Protein AF-A0A1G2FYU2-F1 (afdb_monomer_lite)

Foldseek 3Di:
DAAEAEEFEDPFDALPFPLLALSQVLRQVVCVVRVYAYEYANRRDHDPPHHYDYQDDDPPGTAFLLSSLLVVVVVCVVVVHQEYEYGHQPLCVVVNVVSNVVSCVVVVHNHHYHYRCSSVVDDNFSSAPCPGPDPCRNGPVSVCVVVVCVVPDDVVVVVVVRD

Structure (mmCIF, N/CA/C/O backbone):
data_AF-A0A1G2FYU2-F1
#
_entry.id   AF-A0A1G2FYU2-F1
#
loop_
_atom_site.group_PDB
_atom_site.id
_atom_site.type_symbol
_atom_site.label_atom_id
_atom_site.label_alt_id
_atom_site.label_comp_id
_atom_site.label_asym_id
_atom_site.label_entity_id
_atom_site.label_seq_id
_atom_site.pdbx_PDB_ins_code
_atom_site.Cartn_x
_atom_site.Cartn_y
_atom_site.Cartn_z
_atom_site.occupancy
_atom_site.B_iso_or_equiv
_atom_site.auth_seq_id
_atom_site.auth_comp_id
_atom_site.auth_asym_id
_atom_site.auth_atom_id
_atom_site.pdbx_PDB_model_num
ATOM 1 N N . MET A 1 1 ? -15.847 3.724 19.407 1.00 58.62 1 MET A N 1
ATOM 2 C CA . MET A 1 1 ? -14.824 4.729 19.053 1.00 58.62 1 MET A CA 1
ATOM 3 C C . MET A 1 1 ? -14.170 4.239 17.775 1.00 58.62 1 MET A C 1
ATOM 5 O O . MET A 1 1 ? -13.832 3.064 17.741 1.00 58.62 1 MET A O 1
ATOM 9 N N . LYS A 1 2 ? -14.118 5.053 16.715 1.00 74.44 2 LYS A N 1
ATOM 10 C CA . LYS A 1 2 ? -13.468 4.656 15.457 1.00 74.44 2 LYS A CA 1
ATOM 11 C C . LYS A 1 2 ? -11.955 4.639 15.679 1.00 74.44 2 LYS A C 1
ATOM 13 O O . LYS A 1 2 ? -11.422 5.585 16.251 1.00 74.44 2 LYS A O 1
ATOM 18 N N . THR A 1 3 ? -11.302 3.556 15.284 1.00 93.62 3 THR A N 1
ATOM 19 C CA . THR A 1 3 ? -9.854 3.340 15.408 1.00 93.62 3 THR A CA 1
ATOM 20 C C . THR A 1 3 ? -9.304 3.088 14.012 1.00 93.62 3 THR A C 1
ATOM 22 O O . THR A 1 3 ? -9.830 2.252 13.274 1.00 93.62 3 THR A O 1
ATOM 25 N N . ALA A 1 4 ? -8.281 3.843 13.626 1.00 97.38 4 ALA A N 1
ATOM 26 C CA . ALA A 1 4 ? -7.791 3.865 12.258 1.00 97.38 4 ALA A CA 1
ATOM 27 C C . ALA A 1 4 ? -6.298 3.540 12.199 1.00 97.38 4 ALA A C 1
ATOM 29 O O . ALA A 1 4 ? -5.532 3.916 13.085 1.00 97.38 4 ALA A O 1
ATOM 30 N N . GLY A 1 5 ? -5.896 2.854 11.135 1.00 98.19 5 GLY A N 1
ATOM 31 C CA . GLY A 1 5 ? -4.496 2.622 10.798 1.00 98.19 5 GLY A CA 1
ATOM 32 C C . GLY A 1 5 ? -4.245 2.873 9.320 1.00 98.19 5 GLY A C 1
ATOM 33 O O . GLY A 1 5 ? -5.178 2.935 8.515 1.00 98.19 5 GLY A O 1
ATOM 34 N N . VAL A 1 6 ? -2.977 3.025 8.960 1.00 98.69 6 VAL A N 1
ATOM 35 C CA . VAL A 1 6 ? -2.554 3.243 7.575 1.00 98.69 6 VAL A CA 1
ATOM 36 C C . VAL A 1 6 ? -1.908 1.972 7.041 1.00 98.69 6 VAL A C 1
ATOM 38 O O . VAL A 1 6 ? -1.124 1.331 7.733 1.00 98.69 6 VAL A O 1
ATOM 41 N N . VAL A 1 7 ? -2.217 1.607 5.802 1.00 98.69 7 VAL A N 1
ATOM 42 C CA . VAL A 1 7 ? -1.546 0.517 5.089 1.00 98.69 7 VAL A CA 1
ATOM 43 C C . VAL A 1 7 ? -0.833 1.110 3.889 1.00 98.69 7 VAL A C 1
ATOM 45 O O . VAL A 1 7 ? -1.482 1.641 2.984 1.00 98.69 7 VAL A O 1
ATOM 48 N N . ALA A 1 8 ? 0.491 1.018 3.881 1.00 98.38 8 ALA A N 1
ATOM 49 C CA . ALA A 1 8 ? 1.314 1.491 2.780 1.00 98.38 8 ALA A CA 1
ATOM 50 C C . ALA A 1 8 ? 1.828 0.304 1.958 1.00 98.38 8 ALA A C 1
ATOM 52 O O . ALA A 1 8 ? 2.331 -0.680 2.497 1.00 98.38 8 ALA A O 1
ATOM 53 N N . PHE A 1 9 ? 1.684 0.393 0.639 1.00 97.75 9 PHE A N 1
ATOM 54 C CA . PHE A 1 9 ? 2.194 -0.598 -0.303 1.00 97.75 9 PHE A CA 1
ATOM 55 C C . PHE A 1 9 ? 3.361 -0.002 -1.076 1.00 97.75 9 PHE A C 1
ATOM 57 O O . PHE A 1 9 ? 3.174 1.000 -1.769 1.00 97.75 9 PHE A O 1
ATOM 64 N N . ALA A 1 10 ? 4.536 -0.630 -0.996 1.00 95.62 10 ALA A N 1
ATOM 65 C CA . ALA A 1 10 ? 5.673 -0.240 -1.817 1.00 95.62 10 ALA A CA 1
ATOM 66 C C . ALA A 1 10 ? 5.352 -0.459 -3.297 1.00 95.62 10 ALA A C 1
ATOM 68 O O . ALA A 1 10 ? 4.685 -1.427 -3.679 1.00 95.62 10 ALA A O 1
ATOM 69 N N . PHE A 1 11 ? 5.845 0.440 -4.145 1.00 94.88 11 PHE A N 1
ATOM 70 C CA . PHE A 1 11 ? 5.675 0.295 -5.585 1.00 94.88 11 PHE A CA 1
ATOM 71 C C . PHE A 1 11 ? 6.816 -0.515 -6.202 1.00 94.88 11 PHE A C 1
ATOM 73 O O . PHE A 1 11 ? 6.570 -1.427 -6.995 1.00 94.88 11 PHE A O 1
ATOM 80 N N . GLY A 1 12 ? 8.050 -0.206 -5.802 1.00 92.62 12 GLY A N 1
ATOM 81 C CA . GLY A 1 12 ? 9.279 -0.821 -6.293 1.00 92.62 12 GLY A CA 1
ATOM 82 C C . GLY A 1 12 ? 10.309 -1.058 -5.193 1.00 92.62 12 GLY A C 1
ATOM 83 O O . GLY A 1 12 ? 10.001 -0.943 -4.013 1.00 92.62 12 GLY A O 1
ATOM 84 N N . ILE A 1 13 ? 11.543 -1.339 -5.612 1.00 91.75 13 ILE A N 1
ATOM 85 C CA . ILE A 1 13 ? 12.736 -1.481 -4.755 1.00 91.75 13 ILE A CA 1
ATOM 86 C C . ILE A 1 13 ? 13.831 -0.549 -5.286 1.00 91.75 13 ILE A C 1
ATOM 88 O O . ILE A 1 13 ? 13.950 -0.466 -6.514 1.00 91.75 13 ILE A O 1
ATOM 92 N N . PRO A 1 14 ? 14.681 0.068 -4.447 1.00 92.06 14 PRO A N 1
ATOM 93 C CA . PRO A 1 14 ? 14.668 0.049 -2.971 1.00 92.06 14 PRO A CA 1
ATOM 94 C C . PRO A 1 14 ? 13.797 1.160 -2.356 1.00 92.06 14 PRO A C 1
ATOM 96 O O . PRO A 1 14 ? 13.155 1.919 -3.079 1.00 92.06 14 PRO A O 1
ATOM 99 N N . GLU A 1 15 ? 13.822 1.314 -1.027 1.00 90.94 15 GLU A N 1
ATOM 100 C CA . GLU A 1 15 ? 13.150 2.408 -0.296 1.00 90.94 15 GLU A CA 1
ATOM 101 C C . GLU A 1 15 ? 13.486 3.824 -0.791 1.00 90.94 15 GLU A C 1
ATOM 103 O O . GLU A 1 15 ? 12.695 4.750 -0.619 1.00 90.94 15 GLU A O 1
ATOM 108 N N . THR A 1 16 ? 14.644 4.004 -1.431 1.00 93.62 16 THR A N 1
ATOM 109 C CA . THR A 1 16 ? 15.126 5.311 -1.887 1.00 93.62 16 THR A CA 1
ATOM 110 C C . THR A 1 16 ? 14.537 5.761 -3.221 1.00 93.62 16 THR A C 1
ATOM 112 O O . THR A 1 16 ? 14.801 6.891 -3.630 1.00 93.62 16 THR A O 1
ATOM 115 N N . ILE A 1 17 ? 13.742 4.931 -3.911 1.00 94.56 17 ILE A N 1
ATOM 116 C CA . ILE A 1 17 ? 13.072 5.385 -5.134 1.00 94.56 17 ILE A CA 1
ATOM 117 C C . ILE A 1 17 ? 12.006 6.428 -4.802 1.00 94.56 17 ILE A C 1
ATOM 119 O O . ILE A 1 17 ? 11.278 6.312 -3.813 1.00 94.56 17 ILE A O 1
ATOM 123 N N . LEU A 1 18 ? 11.852 7.403 -5.695 1.00 93.94 18 LEU A N 1
ATOM 124 C CA . LEU A 1 18 ? 10.937 8.530 -5.516 1.00 93.94 18 LEU A CA 1
ATOM 125 C C . LEU A 1 18 ? 9.494 8.088 -5.207 1.00 93.94 18 LEU A C 1
ATOM 127 O O . LEU A 1 18 ? 8.837 8.643 -4.331 1.00 93.94 18 LEU A O 1
ATOM 131 N N . ALA A 1 19 ? 9.018 7.034 -5.874 1.00 95.38 19 ALA A N 1
ATOM 132 C CA . ALA A 1 19 ? 7.685 6.486 -5.638 1.00 95.38 19 ALA A CA 1
ATOM 133 C C . ALA A 1 19 ? 7.478 6.042 -4.179 1.00 95.38 19 ALA A C 1
ATOM 1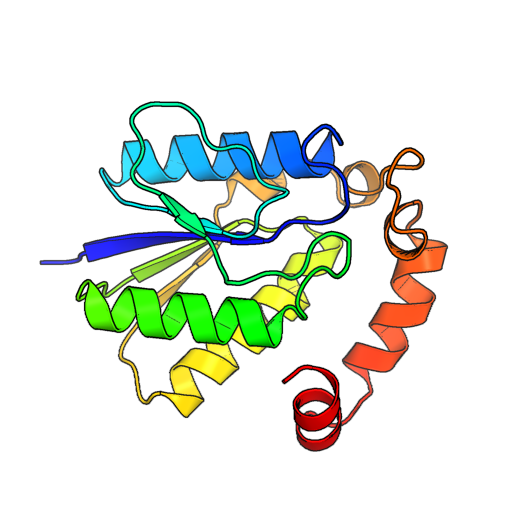35 O O . ALA A 1 19 ? 6.458 6.368 -3.572 1.00 95.38 19 ALA A O 1
ATOM 136 N N . ASN A 1 20 ? 8.451 5.331 -3.603 1.00 96.31 20 ASN A N 1
ATOM 137 C CA . ASN A 1 20 ? 8.373 4.842 -2.228 1.00 96.31 20 ASN A CA 1
ATOM 138 C C . ASN A 1 20 ? 8.543 5.979 -1.215 1.00 96.31 20 ASN A C 1
ATOM 140 O O . ASN A 1 20 ? 7.877 5.959 -0.184 1.00 96.31 20 ASN A O 1
ATOM 144 N N . GLN A 1 21 ? 9.341 7.002 -1.530 1.00 96.25 21 GLN A N 1
ATOM 145 C CA . GLN A 1 21 ? 9.443 8.214 -0.713 1.00 96.25 21 GLN A CA 1
ATOM 146 C C . GLN A 1 21 ? 8.103 8.962 -0.645 1.00 96.25 21 GLN A C 1
ATOM 148 O O . GLN A 1 21 ? 7.655 9.312 0.443 1.00 96.25 21 GLN A O 1
ATOM 153 N N . HIS A 1 22 ? 7.406 9.130 -1.775 1.00 96.69 22 HIS A N 1
ATOM 154 C CA . HIS A 1 22 ? 6.072 9.742 -1.789 1.00 96.69 22 HIS A CA 1
ATOM 155 C C . HIS A 1 22 ? 5.038 8.913 -1.020 1.00 96.69 22 HIS A C 1
ATOM 157 O O . HIS A 1 22 ? 4.233 9.466 -0.270 1.00 96.69 22 HIS A O 1
ATOM 163 N N . ILE A 1 23 ? 5.064 7.582 -1.163 1.00 98.06 23 ILE A N 1
ATOM 164 C CA . ILE A 1 23 ? 4.207 6.686 -0.371 1.00 98.06 23 ILE A CA 1
ATOM 165 C C . ILE A 1 23 ? 4.499 6.852 1.125 1.00 98.06 23 ILE A C 1
ATOM 167 O O . ILE A 1 23 ? 3.561 6.983 1.912 1.00 98.06 23 ILE A O 1
ATOM 171 N N . ALA A 1 24 ? 5.775 6.877 1.515 1.00 98.06 24 ALA A N 1
ATOM 172 C CA . ALA A 1 24 ? 6.196 7.037 2.901 1.00 98.06 24 ALA A CA 1
ATOM 173 C C . ALA A 1 24 ? 5.743 8.375 3.499 1.00 98.06 24 ALA A C 1
ATOM 175 O O . ALA A 1 24 ? 5.216 8.395 4.612 1.00 98.06 24 ALA A O 1
ATOM 176 N N . GLU A 1 25 ? 5.890 9.473 2.758 1.00 97.81 25 GLU A N 1
ATOM 177 C CA . GLU A 1 25 ? 5.457 10.809 3.174 1.00 97.81 25 GLU A CA 1
ATOM 178 C C . GLU A 1 25 ? 3.937 10.862 3.378 1.00 97.81 25 GLU A C 1
ATOM 180 O O . GLU A 1 25 ? 3.456 11.268 4.439 1.00 97.81 25 GLU A O 1
ATOM 185 N N . ILE A 1 26 ? 3.164 10.384 2.395 1.00 98.25 26 ILE A N 1
ATOM 186 C CA . ILE A 1 26 ? 1.698 10.357 2.481 1.00 98.25 26 ILE A CA 1
ATOM 187 C C . ILE A 1 26 ? 1.246 9.495 3.666 1.00 98.25 26 ILE A C 1
ATOM 189 O O . ILE A 1 26 ? 0.362 9.898 4.428 1.00 98.25 26 ILE A O 1
ATOM 193 N N . ALA A 1 27 ? 1.849 8.317 3.838 1.00 98.50 27 ALA A N 1
ATOM 194 C CA . ALA A 1 27 ? 1.504 7.404 4.918 1.00 98.50 27 ALA A CA 1
ATOM 195 C C . ALA A 1 27 ? 1.846 7.994 6.294 1.00 98.50 27 ALA A C 1
ATOM 197 O O . ALA A 1 27 ? 1.008 7.957 7.196 1.00 98.50 27 ALA A O 1
ATOM 198 N N . SER A 1 28 ? 3.029 8.600 6.434 1.00 98.38 28 SER A N 1
ATOM 199 C CA . SER A 1 28 ? 3.487 9.233 7.677 1.00 98.38 28 SER A CA 1
ATOM 200 C C . SER A 1 28 ? 2.598 10.412 8.062 1.00 98.38 28 SER A C 1
ATOM 202 O O . SER A 1 28 ? 2.140 10.513 9.203 1.00 98.38 28 SER A O 1
ATOM 204 N N . LYS A 1 29 ? 2.269 11.273 7.091 1.00 97.88 29 LYS A N 1
ATOM 205 C CA . LYS A 1 29 ? 1.335 12.382 7.290 1.00 97.88 29 LYS A CA 1
ATOM 206 C C . LYS A 1 29 ? -0.035 11.881 7.748 1.00 97.88 29 LYS A C 1
ATOM 208 O O . LYS A 1 29 ? -0.550 12.367 8.754 1.00 97.88 29 LYS A O 1
ATOM 213 N N . LYS A 1 30 ? -0.601 10.879 7.064 1.00 98.25 30 LYS A N 1
ATOM 214 C CA . LYS A 1 30 ? -1.916 10.331 7.425 1.00 98.25 30 LYS A CA 1
ATOM 215 C C . LYS A 1 30 ? -1.912 9.701 8.817 1.00 98.25 30 LYS A C 1
ATOM 217 O O . LYS A 1 30 ? -2.843 9.920 9.584 1.00 98.25 30 LYS A O 1
ATOM 222 N N . ALA A 1 31 ? -0.870 8.949 9.161 1.00 97.75 31 ALA A N 1
ATOM 223 C CA . ALA A 1 31 ? -0.765 8.311 10.468 1.00 97.75 31 ALA A CA 1
ATOM 224 C C . ALA A 1 31 ? -0.731 9.341 11.605 1.00 97.75 31 ALA A C 1
ATOM 226 O O . ALA A 1 31 ? -1.403 9.148 12.614 1.00 97.75 31 ALA A O 1
ATOM 227 N N . ARG A 1 32 ? -0.036 10.471 11.420 1.00 97.06 32 ARG A N 1
ATOM 228 C CA . ARG A 1 32 ? -0.036 11.577 12.391 1.00 97.06 32 ARG A CA 1
ATOM 229 C C . ARG A 1 32 ? -1.399 12.238 12.536 1.00 97.06 32 ARG A C 1
ATOM 231 O O . ARG A 1 32 ? -1.832 12.472 13.658 1.00 97.06 32 ARG A O 1
ATOM 238 N N . GLU A 1 33 ? -2.085 12.506 11.425 1.00 96.62 33 GLU A N 1
ATOM 239 C CA . GLU A 1 33 ? -3.445 13.065 11.448 1.00 96.62 33 GLU A CA 1
ATOM 240 C C . GLU A 1 33 ? -4.420 12.165 12.221 1.00 96.62 33 GLU A C 1
ATOM 242 O O . GLU A 1 33 ? -5.304 12.658 12.919 1.00 96.62 33 GLU A O 1
ATOM 247 N N . LEU A 1 34 ? -4.240 10.846 12.120 1.00 96.06 34 LEU A N 1
ATOM 248 C CA . LEU A 1 34 ? -5.067 9.847 12.795 1.00 96.06 34 LEU A CA 1
ATOM 249 C C . LEU A 1 34 ? -4.584 9.499 14.211 1.00 96.06 34 LEU A C 1
ATOM 251 O O . LEU A 1 34 ? -5.284 8.773 14.916 1.00 96.06 34 LEU A O 1
ATOM 255 N N . ASN A 1 35 ? -3.396 9.967 14.617 1.00 95.50 35 ASN A N 1
ATOM 256 C CA . ASN A 1 35 ? -2.661 9.453 15.777 1.00 95.50 35 ASN A CA 1
ATOM 257 C C . ASN A 1 35 ? -2.609 7.905 15.790 1.00 95.50 35 ASN A C 1
ATOM 259 O O . ASN A 1 35 ? -2.876 7.259 16.805 1.00 95.50 35 ASN A O 1
ATOM 263 N N . GLY A 1 36 ? -2.353 7.317 14.617 1.00 95.31 36 GLY A N 1
ATOM 264 C CA . GLY A 1 36 ? -2.433 5.882 14.349 1.00 95.31 36 GLY A CA 1
ATOM 265 C C . GLY A 1 36 ? -1.085 5.244 14.015 1.00 95.31 36 GLY A C 1
ATOM 266 O O . GLY A 1 36 ? -0.038 5.890 14.009 1.00 95.31 36 GLY A O 1
ATOM 267 N N . SER A 1 37 ? -1.127 3.949 13.717 1.00 97.69 37 SER A N 1
ATOM 268 C CA . SER A 1 37 ? 0.029 3.142 13.319 1.00 97.69 37 SER A CA 1
ATOM 269 C C . SER A 1 37 ? -0.007 2.785 11.830 1.00 97.69 37 SER A C 1
ATOM 271 O O . SER A 1 37 ? -1.042 2.915 11.166 1.00 97.69 37 SER A O 1
ATOM 273 N N . ILE A 1 38 ? 1.134 2.340 11.302 1.00 98.62 38 ILE A N 1
ATOM 274 C CA . ILE A 1 38 ? 1.305 1.961 9.894 1.00 98.62 38 ILE A CA 1
ATOM 275 C C . ILE A 1 38 ? 1.624 0.470 9.778 1.00 98.62 38 ILE A C 1
ATOM 277 O O . ILE A 1 38 ? 2.460 -0.044 10.515 1.00 98.62 38 ILE A O 1
ATOM 281 N N . TYR A 1 39 ? 1.000 -0.208 8.817 1.00 98.56 39 TYR A N 1
ATOM 282 C CA . TYR A 1 39 ? 1.407 -1.529 8.342 1.00 98.56 39 TYR A CA 1
ATOM 283 C C . TYR A 1 39 ? 2.002 -1.423 6.939 1.00 98.56 39 TYR A C 1
ATOM 285 O O . TYR A 1 39 ? 1.364 -0.860 6.045 1.00 98.56 39 TYR A O 1
ATOM 293 N N . THR A 1 40 ? 3.212 -1.939 6.725 1.00 97.44 40 THR A N 1
ATOM 294 C CA . THR A 1 40 ? 3.918 -1.746 5.448 1.00 97.44 40 THR A CA 1
ATOM 295 C C . THR A 1 40 ? 4.994 -2.803 5.168 1.00 97.44 40 THR A C 1
ATOM 297 O O . THR A 1 40 ? 5.196 -3.731 5.943 1.00 97.44 40 THR A O 1
ATOM 300 N N . GLN A 1 41 ? 5.656 -2.687 4.022 1.00 94.19 41 GLN A N 1
ATOM 301 C CA . GLN A 1 41 ? 6.809 -3.476 3.572 1.00 94.19 41 GLN A CA 1
ATOM 302 C C . GLN A 1 41 ? 8.135 -2.886 4.065 1.00 94.19 41 GLN A C 1
ATOM 304 O O . GLN A 1 41 ? 8.140 -1.794 4.632 1.00 94.19 41 GLN A O 1
ATOM 309 N N . LEU A 1 42 ? 9.264 -3.571 3.851 1.00 92.19 42 LEU A N 1
ATOM 310 C CA . LEU A 1 42 ? 10.578 -3.026 4.224 1.00 92.19 42 LEU A CA 1
ATOM 311 C C . LEU A 1 42 ? 10.996 -1.846 3.337 1.00 92.19 42 LEU A C 1
ATOM 313 O O . LEU A 1 42 ? 11.657 -0.932 3.812 1.00 92.19 42 LEU A O 1
ATOM 317 N N . ASP A 1 43 ? 10.551 -1.813 2.078 1.00 92.50 43 ASP A N 1
ATOM 318 C CA . ASP A 1 43 ? 10.894 -0.749 1.124 1.00 92.50 43 ASP A CA 1
ATOM 319 C C . ASP A 1 43 ? 10.141 0.581 1.349 1.00 92.50 43 ASP A C 1
ATOM 321 O O . ASP A 1 43 ? 10.184 1.467 0.496 1.00 92.50 43 ASP A O 1
ATOM 325 N N . ILE A 1 44 ? 9.429 0.746 2.467 1.00 94.62 44 ILE A N 1
ATOM 326 C CA . ILE A 1 44 ? 8.787 2.010 2.852 1.00 94.62 44 ILE A CA 1
ATOM 327 C C . ILE A 1 44 ? 9.388 2.497 4.165 1.00 94.62 44 ILE A C 1
ATOM 329 O O . ILE A 1 44 ? 9.069 1.992 5.244 1.00 94.62 44 ILE A O 1
ATOM 333 N N . ARG A 1 45 ? 10.209 3.542 4.068 1.00 94.75 45 ARG A N 1
ATOM 334 C CA . ARG A 1 45 ? 10.841 4.176 5.221 1.00 94.75 45 ARG A CA 1
ATOM 335 C C . ARG A 1 45 ? 9.943 5.240 5.840 1.00 94.75 45 ARG A C 1
ATOM 337 O O . ARG A 1 45 ? 9.898 6.374 5.377 1.00 94.75 45 ARG A O 1
ATOM 344 N N . VAL A 1 46 ? 9.233 4.858 6.892 1.00 94.44 46 VAL A N 1
ATOM 345 C CA . VAL A 1 46 ? 8.367 5.754 7.670 1.00 94.44 46 VAL A CA 1
ATOM 346 C C . VAL A 1 46 ? 9.207 6.691 8.545 1.00 94.44 46 VAL A C 1
ATOM 348 O O . VAL A 1 46 ? 10.295 6.330 8.990 1.00 94.44 46 VAL A O 1
ATOM 351 N N . GLU A 1 47 ? 8.701 7.899 8.784 1.00 92.06 47 GLU A N 1
ATOM 352 C CA . GLU A 1 47 ? 9.337 8.871 9.674 1.00 92.06 47 GLU A CA 1
ATOM 353 C C . GLU A 1 47 ? 9.342 8.423 11.150 1.00 92.06 47 GLU A C 1
ATOM 355 O O . GLU A 1 47 ? 8.428 7.739 11.620 1.00 92.06 47 GLU A O 1
ATOM 360 N N . ASP A 1 48 ? 10.349 8.870 11.906 1.00 92.12 48 ASP A N 1
ATOM 361 C CA . ASP A 1 48 ? 10.510 8.523 13.321 1.00 92.12 48 ASP A CA 1
ATOM 362 C C . ASP A 1 48 ? 9.298 8.937 14.178 1.00 92.12 48 ASP A C 1
ATOM 364 O O . ASP A 1 48 ? 8.633 9.952 13.942 1.00 92.12 48 ASP A O 1
ATOM 368 N N . GLY A 1 49 ? 9.027 8.149 15.222 1.00 94.12 49 GLY A N 1
ATOM 369 C CA . GLY A 1 49 ? 7.959 8.410 16.194 1.00 94.12 49 GLY A CA 1
ATOM 370 C C . GLY A 1 49 ? 6.572 7.899 15.792 1.00 94.12 49 GLY A C 1
ATOM 371 O O . GLY A 1 49 ? 5.638 8.014 16.583 1.00 94.12 49 GLY A O 1
ATOM 372 N N . ILE A 1 50 ? 6.426 7.300 14.609 1.00 97.00 50 ILE A N 1
ATOM 373 C CA . ILE A 1 50 ? 5.194 6.627 14.183 1.00 97.00 50 ILE A CA 1
ATOM 374 C C . ILE A 1 50 ? 5.335 5.122 14.456 1.00 97.00 50 ILE A C 1
ATOM 376 O O . ILE A 1 50 ? 6.324 4.530 14.028 1.00 97.00 50 ILE A O 1
ATOM 380 N N . PRO A 1 51 ? 4.387 4.461 15.149 1.00 97.38 51 PRO A N 1
ATOM 381 C CA . PRO A 1 51 ? 4.441 3.013 15.313 1.00 97.38 51 PRO A CA 1
ATOM 382 C C . PRO A 1 51 ? 4.245 2.303 13.969 1.00 97.38 51 PRO A C 1
ATOM 384 O O . PRO A 1 51 ? 3.235 2.520 13.291 1.00 97.38 51 PRO A O 1
ATOM 387 N N . VAL A 1 52 ? 5.182 1.426 13.607 1.00 97.50 52 VAL A N 1
ATOM 388 C CA . VAL A 1 52 ? 5.163 0.682 12.341 1.00 97.50 52 VAL A CA 1
ATOM 389 C C . VAL A 1 52 ? 5.244 -0.814 12.596 1.00 97.50 52 VAL A C 1
ATOM 391 O O . VAL A 1 52 ? 6.031 -1.277 13.419 1.00 97.50 52 VAL A O 1
ATOM 394 N N . GLU A 1 53 ? 4.445 -1.571 11.855 1.00 97.75 53 GLU A N 1
ATOM 395 C CA . GLU A 1 53 ? 4.578 -3.013 11.725 1.00 97.75 53 GLU A CA 1
ATOM 396 C C . GLU A 1 53 ? 4.919 -3.374 10.285 1.00 97.75 53 GLU A C 1
ATOM 398 O O . GLU A 1 53 ? 4.237 -2.958 9.345 1.00 97.75 53 GLU A O 1
ATOM 403 N N . HIS A 1 54 ? 5.972 -4.167 10.117 1.00 95.38 54 HIS A N 1
ATOM 404 C CA . HIS A 1 54 ? 6.378 -4.638 8.805 1.00 95.38 54 HIS A CA 1
ATOM 405 C C . HIS A 1 54 ? 5.769 -6.008 8.512 1.00 95.38 54 HIS A C 1
ATOM 407 O O . HIS A 1 54 ? 5.658 -6.864 9.394 1.00 95.38 54 HIS A O 1
ATOM 413 N N . THR A 1 55 ? 5.381 -6.233 7.258 1.00 93.56 55 THR A N 1
ATOM 414 C CA . THR A 1 55 ? 5.128 -7.590 6.775 1.00 93.56 55 THR A CA 1
ATOM 415 C C . THR A 1 55 ? 6.414 -8.409 6.844 1.00 93.56 55 THR A C 1
ATOM 417 O O . THR A 1 55 ? 7.517 -7.887 6.712 1.00 93.56 55 THR A O 1
ATOM 420 N N . GLU A 1 56 ? 6.271 -9.715 7.039 1.00 87.12 56 GLU A N 1
ATOM 421 C CA . GLU A 1 56 ? 7.391 -10.641 6.912 1.00 87.12 56 GLU A CA 1
ATOM 422 C C . GLU A 1 56 ? 7.818 -10.721 5.442 1.00 87.12 56 GLU A C 1
ATOM 424 O O . GLU A 1 56 ?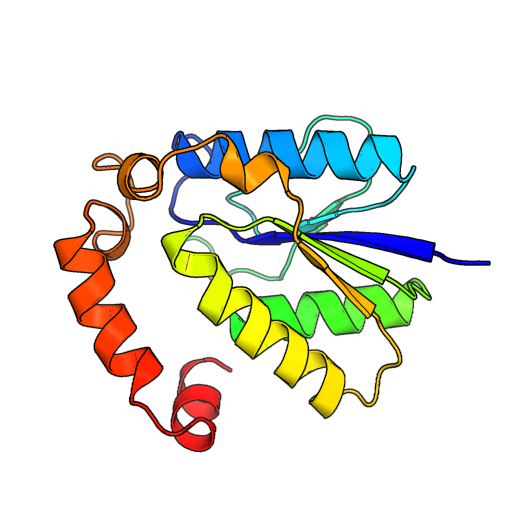 6.992 -11.027 4.571 1.00 87.12 56 GLU A O 1
ATOM 429 N N . GLU A 1 57 ? 9.098 -10.465 5.176 1.00 85.06 57 GLU A N 1
ATOM 430 C CA . GLU A 1 57 ? 9.695 -10.470 3.839 1.00 85.06 57 GLU A CA 1
ATOM 431 C C . GLU A 1 57 ? 11.026 -11.225 3.862 1.00 85.06 57 GLU A C 1
ATOM 433 O O . GLU A 1 57 ? 11.791 -11.133 4.824 1.00 85.06 57 GLU A O 1
ATOM 438 N N . GLU A 1 58 ? 11.311 -11.965 2.791 1.00 77.06 58 GLU A N 1
ATOM 439 C CA . GLU A 1 58 ? 12.656 -12.481 2.546 1.00 77.06 58 GLU A CA 1
ATOM 440 C C . GLU A 1 58 ? 13.463 -11.403 1.808 1.00 77.06 58 GLU A C 1
ATOM 442 O O . GLU A 1 58 ? 12.954 -10.821 0.841 1.00 77.06 58 GLU A O 1
ATOM 447 N N . PRO A 1 59 ? 14.716 -11.124 2.210 1.00 67.94 59 PRO A N 1
ATOM 448 C CA . PRO A 1 59 ? 15.542 -10.122 1.545 1.00 67.94 59 PRO A CA 1
ATOM 449 C C . PRO A 1 59 ? 15.623 -10.347 0.027 1.00 67.94 59 PRO A C 1
ATOM 451 O O . PRO A 1 59 ? 15.997 -11.422 -0.437 1.00 67.94 59 PRO A O 1
ATOM 454 N N . GLY A 1 60 ? 15.273 -9.322 -0.756 1.00 64.31 60 GLY A N 1
ATOM 455 C CA . GLY A 1 60 ? 15.304 -9.367 -2.225 1.00 64.31 60 GLY A CA 1
ATOM 456 C C . GLY A 1 60 ? 14.096 -10.037 -2.895 1.00 64.31 60 GLY A C 1
ATOM 457 O O . GLY A 1 60 ? 14.029 -10.049 -4.125 1.00 64.31 60 GLY A O 1
ATOM 458 N N . SER A 1 61 ? 13.126 -10.542 -2.127 1.00 72.25 61 SER A N 1
ATOM 459 C CA . SER A 1 61 ? 11.899 -11.164 -2.636 1.00 72.25 61 SER A CA 1
ATOM 460 C C . SER A 1 61 ? 10.666 -10.448 -2.068 1.00 72.25 61 SER A C 1
ATOM 462 O O . SER A 1 61 ? 10.104 -10.872 -1.054 1.00 72.25 61 SER A O 1
ATOM 464 N N . PRO A 1 62 ? 10.239 -9.328 -2.683 1.00 78.69 62 PRO A N 1
ATOM 465 C CA . PRO A 1 62 ? 9.118 -8.556 -2.166 1.00 78.69 62 PRO A CA 1
ATOM 466 C C . PRO A 1 62 ? 7.835 -9.396 -2.217 1.00 78.69 62 PRO A C 1
ATOM 468 O O . PRO A 1 62 ? 7.536 -10.009 -3.252 1.00 78.69 62 PRO A O 1
ATOM 471 N N . PRO A 1 63 ? 7.050 -9.427 -1.128 1.00 86.75 63 PRO A N 1
ATOM 472 C CA . PRO A 1 63 ? 5.863 -10.255 -1.042 1.00 86.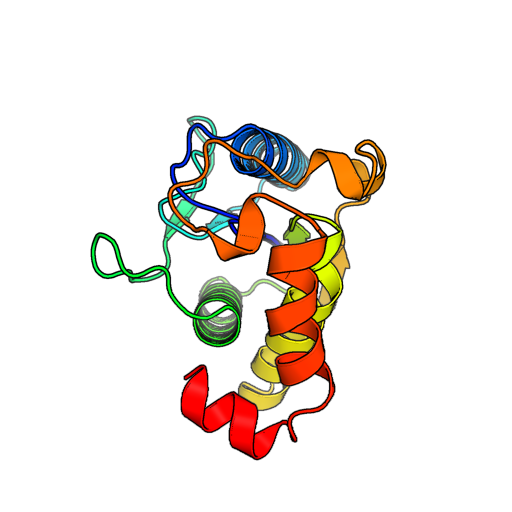75 63 PRO A CA 1
ATOM 473 C C . PRO A 1 63 ? 4.798 -9.822 -2.059 1.00 86.75 63 PRO A C 1
ATOM 475 O O . PRO A 1 63 ? 4.662 -8.638 -2.389 1.00 86.75 63 PRO A O 1
ATOM 478 N N . PRO A 1 64 ? 3.964 -10.762 -2.533 1.00 91.56 64 PRO A N 1
ATOM 479 C CA . PRO A 1 64 ? 2.804 -10.419 -3.341 1.00 91.56 64 PRO A CA 1
ATOM 480 C C . PRO A 1 64 ? 1.845 -9.480 -2.595 1.00 91.56 64 PRO A C 1
ATOM 482 O O . PRO A 1 64 ? 1.642 -9.609 -1.387 1.00 91.56 64 PRO A O 1
ATOM 485 N N . THR A 1 65 ? 1.166 -8.593 -3.331 1.00 94.88 65 THR A N 1
ATOM 486 C CA . THR A 1 65 ? 0.199 -7.630 -2.763 1.00 94.88 65 THR A CA 1
ATOM 487 C C . THR A 1 65 ? -0.867 -8.295 -1.882 1.00 94.88 65 THR A C 1
ATOM 489 O O . THR A 1 65 ? -1.182 -7.781 -0.811 1.00 94.88 65 THR A O 1
ATOM 492 N N . LEU A 1 66 ? -1.359 -9.477 -2.265 1.00 95.94 66 LEU A N 1
ATOM 493 C CA . LEU A 1 66 ? -2.326 -10.237 -1.473 1.00 95.94 66 LEU A CA 1
ATOM 494 C C . LEU A 1 66 ? -1.777 -10.723 -0.121 1.00 95.94 66 LEU A C 1
ATOM 496 O O . LEU A 1 66 ? -2.522 -10.731 0.862 1.00 95.94 66 LEU A O 1
ATOM 500 N N . ARG A 1 67 ? -0.493 -11.093 -0.033 1.00 95.19 67 ARG A N 1
ATOM 501 C CA . ARG A 1 67 ? 0.141 -11.478 1.239 1.00 95.19 67 ARG A CA 1
ATOM 502 C C . ARG A 1 67 ? 0.194 -10.290 2.199 1.00 95.19 67 ARG A C 1
ATOM 504 O O . ARG A 1 67 ? -0.218 -10.433 3.350 1.00 95.19 67 ARG A O 1
ATOM 511 N N . ILE A 1 68 ? 0.598 -9.122 1.700 1.00 96.81 68 ILE A N 1
ATOM 512 C CA . ILE A 1 68 ? 0.620 -7.868 2.470 1.00 96.81 68 ILE A CA 1
ATOM 513 C C . ILE A 1 68 ? -0.795 -7.513 2.930 1.00 96.81 68 ILE A C 1
ATOM 515 O O . ILE A 1 68 ? -1.014 -7.237 4.104 1.00 96.81 68 ILE A O 1
ATOM 519 N N . ALA A 1 69 ? -1.781 -7.595 2.033 1.00 98.12 69 ALA A N 1
ATOM 520 C CA . ALA A 1 69 ? -3.173 -7.293 2.346 1.00 98.12 69 ALA A CA 1
ATOM 521 C C . ALA A 1 69 ? -3.736 -8.180 3.470 1.00 98.12 69 ALA A C 1
ATOM 523 O O . ALA A 1 69 ? -4.394 -7.693 4.389 1.00 98.12 69 ALA A O 1
ATOM 524 N N . ARG A 1 70 ? -3.441 -9.485 3.444 1.00 97.62 70 ARG A N 1
ATOM 525 C CA . ARG A 1 70 ? -3.804 -10.407 4.534 1.00 97.62 70 ARG A CA 1
ATOM 526 C C . ARG A 1 70 ? -3.098 -10.069 5.839 1.00 97.62 70 ARG A C 1
ATOM 528 O O . ARG A 1 70 ? -3.721 -10.138 6.896 1.00 97.62 70 ARG A O 1
ATOM 535 N N . GLY A 1 71 ? -1.819 -9.713 5.765 1.00 97.81 71 GLY A N 1
ATOM 536 C CA . GLY A 1 71 ? -1.050 -9.221 6.902 1.00 97.81 71 GLY A CA 1
ATOM 537 C C . GLY A 1 71 ? -1.692 -7.990 7.539 1.00 97.81 71 GLY A C 1
ATOM 538 O O . GLY A 1 71 ? -1.998 -8.017 8.729 1.00 97.81 71 GLY A O 1
ATOM 539 N N . ALA A 1 72 ? -2.021 -6.986 6.726 1.00 98.31 72 ALA A N 1
ATOM 540 C CA . ALA A 1 72 ? -2.667 -5.751 7.154 1.00 98.31 72 ALA A CA 1
ATOM 541 C C . ALA A 1 72 ? -4.031 -5.998 7.815 1.00 98.31 72 ALA A C 1
ATOM 543 O O . ALA A 1 72 ? -4.339 -5.406 8.844 1.00 98.31 72 ALA A O 1
ATOM 544 N N . VAL A 1 73 ? -4.850 -6.911 7.282 1.00 98.50 73 VAL A N 1
ATOM 545 C CA . VAL A 1 73 ? -6.145 -7.244 7.900 1.00 98.50 73 VAL A CA 1
ATOM 546 C C . VAL A 1 73 ? -5.964 -7.974 9.235 1.00 98.50 73 VAL A C 1
ATOM 548 O O . VAL A 1 73 ? -6.669 -7.666 10.193 1.00 98.50 73 VAL A O 1
ATOM 551 N N . ARG A 1 74 ? -5.001 -8.900 9.350 1.00 98.25 74 ARG A N 1
ATOM 552 C CA . ARG A 1 74 ? -4.684 -9.547 10.639 1.00 98.25 74 ARG A CA 1
ATOM 553 C C . ARG A 1 74 ? -4.176 -8.541 11.669 1.00 98.25 74 ARG A C 1
ATOM 555 O O . ARG A 1 74 ? -4.590 -8.593 12.825 1.00 98.25 74 ARG A O 1
ATOM 562 N N . TRP A 1 75 ? -3.316 -7.624 11.240 1.00 98.31 75 TRP A N 1
ATOM 563 C CA . TRP A 1 75 ? -2.837 -6.506 12.045 1.00 98.31 75 TRP A CA 1
ATOM 564 C C . TRP A 1 75 ? -3.996 -5.628 12.534 1.00 98.31 75 TRP A C 1
ATOM 566 O O . TRP A 1 75 ? -4.119 -5.394 13.735 1.00 98.31 75 TRP A O 1
ATOM 576 N N . ALA A 1 76 ? -4.911 -5.253 11.636 1.00 98.25 76 ALA A N 1
ATOM 577 C CA . ALA A 1 76 ? -6.099 -4.473 11.965 1.00 98.25 76 ALA A CA 1
ATOM 578 C C . ALA A 1 76 ? -6.985 -5.164 13.008 1.00 98.25 76 ALA A C 1
ATOM 580 O O . ALA A 1 76 ? -7.373 -4.542 13.992 1.00 98.25 76 ALA A O 1
ATOM 581 N N . ILE A 1 77 ? -7.253 -6.463 12.838 1.00 97.94 77 ILE A N 1
ATOM 582 C CA . ILE A 1 77 ? -8.036 -7.256 13.796 1.00 97.94 77 ILE A CA 1
ATOM 583 C C . ILE A 1 77 ? -7.355 -7.279 15.166 1.00 97.94 77 ILE A C 1
ATOM 585 O O . ILE A 1 77 ? -8.008 -7.033 16.178 1.00 97.94 77 ILE A O 1
ATOM 589 N N . ARG A 1 78 ? -6.044 -7.548 15.209 1.00 97.75 78 ARG A N 1
ATOM 590 C CA . ARG A 1 78 ? -5.280 -7.637 16.461 1.00 97.75 78 ARG A CA 1
ATOM 591 C C . ARG A 1 78 ? -5.278 -6.321 17.238 1.00 97.75 78 ARG A C 1
ATOM 593 O O . ARG A 1 78 ? -5.346 -6.349 18.461 1.00 97.75 78 ARG A O 1
ATOM 600 N N . LEU A 1 79 ? -5.207 -5.190 16.539 1.00 96.88 79 LEU A N 1
ATOM 601 C CA . LEU A 1 79 ? -5.246 -3.858 17.146 1.00 96.88 79 LEU A CA 1
ATOM 602 C C . LEU A 1 79 ? -6.671 -3.315 17.345 1.00 96.88 79 LEU A C 1
ATOM 604 O O . LEU A 1 79 ? -6.837 -2.220 17.878 1.00 96.88 79 LEU A O 1
ATOM 608 N N . GLY A 1 80 ? -7.702 -4.054 16.923 1.00 96.88 80 GLY A N 1
ATOM 609 C CA . GLY A 1 80 ? -9.090 -3.603 16.995 1.00 96.88 80 GLY A CA 1
ATOM 610 C C . GLY A 1 80 ? -9.369 -2.364 16.139 1.00 96.88 80 GLY A C 1
ATOM 611 O O . GLY A 1 80 ? -10.158 -1.515 16.550 1.00 96.88 80 GLY A O 1
ATOM 612 N N . LEU A 1 81 ? -8.708 -2.230 14.984 1.00 97.62 81 LEU A N 1
ATOM 613 C CA . LEU A 1 81 ? -8.944 -1.149 14.025 1.00 97.62 81 LEU A CA 1
ATOM 614 C C . LEU A 1 81 ? -10.267 -1.364 13.285 1.00 97.62 81 LEU A C 1
ATOM 616 O O . LEU A 1 81 ? -10.568 -2.468 12.832 1.00 97.62 81 LEU A O 1
ATOM 620 N N . THR A 1 82 ? -11.037 -0.292 13.126 1.00 97.38 82 THR A N 1
ATOM 621 C CA . THR A 1 82 ? -12.289 -0.276 12.355 1.00 97.38 82 THR A CA 1
ATOM 622 C C . THR A 1 82 ? -12.123 0.343 10.972 1.00 97.38 82 THR A C 1
ATOM 624 O O . THR A 1 82 ? -12.991 0.164 10.123 1.00 97.38 82 THR A O 1
ATOM 627 N N . GLU A 1 83 ? -11.028 1.067 10.734 1.00 98.31 83 GLU A N 1
ATOM 628 C CA . GLU A 1 83 ? -10.751 1.757 9.474 1.00 98.31 83 GLU A CA 1
ATOM 629 C C . GLU A 1 83 ? -9.303 1.534 9.029 1.00 98.31 83 GLU A C 1
ATOM 631 O O . GLU A 1 83 ? -8.372 1.606 9.835 1.00 98.31 83 GLU A O 1
ATOM 636 N N . LEU A 1 84 ? -9.108 1.309 7.731 1.00 98.69 84 LEU A N 1
ATOM 637 C CA . LEU A 1 84 ? -7.796 1.260 7.098 1.00 98.69 84 LEU A CA 1
ATOM 638 C C . LEU A 1 84 ? -7.699 2.298 5.987 1.00 98.69 84 LEU A C 1
ATOM 640 O O . LEU A 1 84 ? -8.508 2.312 5.059 1.00 98.69 84 LEU A O 1
ATOM 644 N N . TRP A 1 85 ? -6.665 3.127 6.068 1.00 98.75 85 TRP A N 1
ATOM 645 C CA . TRP A 1 85 ? -6.323 4.129 5.067 1.00 98.75 85 TRP A CA 1
ATOM 646 C C . TRP A 1 85 ? -5.206 3.606 4.174 1.00 98.75 85 TRP A C 1
ATOM 648 O O . TRP A 1 85 ? -4.091 3.365 4.628 1.00 98.75 85 TRP A O 1
ATOM 658 N N . ILE A 1 86 ? -5.516 3.396 2.900 1.00 98.69 86 ILE A N 1
ATOM 659 C CA . ILE A 1 86 ? -4.621 2.774 1.931 1.00 98.69 86 ILE A CA 1
ATOM 660 C C . ILE A 1 86 ? -3.804 3.842 1.208 1.00 98.69 86 ILE A C 1
ATOM 662 O O . ILE A 1 86 ? -4.356 4.791 0.642 1.00 98.69 86 ILE A O 1
ATOM 666 N N . VAL A 1 87 ? -2.489 3.630 1.177 1.00 98.44 87 VAL A N 1
ATOM 667 C CA . VAL A 1 87 ? -1.526 4.401 0.391 1.00 98.44 87 VAL A CA 1
ATOM 668 C C . VAL A 1 87 ? -0.806 3.450 -0.556 1.00 98.44 87 VAL A C 1
ATOM 670 O O . VAL A 1 87 ? -0.145 2.504 -0.134 1.00 98.44 87 VAL A O 1
ATOM 673 N N . ALA A 1 88 ? -0.943 3.695 -1.851 1.00 98.06 88 ALA A N 1
ATOM 674 C CA . ALA A 1 88 ? -0.243 2.971 -2.901 1.00 98.06 88 ALA A CA 1
ATOM 675 C C . ALA A 1 88 ? -0.054 3.904 -4.098 1.00 98.06 88 ALA A C 1
ATOM 677 O O . ALA A 1 88 ? -0.843 4.832 -4.294 1.00 98.06 88 ALA A O 1
ATOM 678 N N . ALA A 1 89 ? 0.949 3.630 -4.930 1.00 97.12 89 ALA A N 1
ATOM 679 C CA . ALA A 1 89 ? 1.100 4.319 -6.206 1.00 97.12 89 ALA A CA 1
ATOM 680 C C . ALA A 1 89 ? -0.163 4.155 -7.072 1.00 97.12 89 ALA A C 1
ATOM 682 O O . ALA A 1 89 ? -0.756 3.070 -7.111 1.00 97.12 89 ALA A O 1
ATOM 683 N N . LYS A 1 90 ? -0.552 5.198 -7.821 1.00 95.75 90 LYS A N 1
ATOM 684 C CA . LYS A 1 90 ? -1.775 5.184 -8.651 1.00 95.75 90 LYS A CA 1
ATOM 685 C C . LYS A 1 90 ? -1.906 3.947 -9.555 1.00 95.75 90 LYS A C 1
ATOM 687 O O . LYS A 1 90 ? -2.958 3.305 -9.500 1.00 95.75 90 LYS A O 1
ATOM 692 N N . PRO A 1 91 ? -0.866 3.522 -10.308 1.00 95.81 91 PRO A N 1
ATOM 693 C CA . PRO A 1 91 ? -0.970 2.340 -11.169 1.00 95.81 91 PRO A CA 1
ATOM 694 C C . PRO A 1 91 ? -1.246 1.033 -10.408 1.00 95.81 91 PRO A C 1
ATOM 696 O O . PRO A 1 91 ? -1.752 0.073 -10.990 1.00 95.81 91 PRO A O 1
ATOM 699 N N . HIS A 1 92 ? -0.902 0.980 -9.116 1.00 95.69 92 HIS A N 1
ATOM 700 C CA . HIS A 1 92 ? -1.015 -0.190 -8.238 1.00 95.69 92 HIS A CA 1
ATOM 701 C C . HIS A 1 92 ? -2.286 -0.193 -7.387 1.00 95.69 92 HIS A C 1
ATOM 703 O O . HIS A 1 92 ? -2.731 -1.263 -6.962 1.00 95.69 92 HIS A O 1
ATOM 709 N N . LEU A 1 93 ? -2.907 0.970 -7.183 1.00 96.25 93 LEU A N 1
ATOM 710 C CA . LEU A 1 93 ? -4.033 1.149 -6.269 1.00 96.25 93 LEU A CA 1
ATOM 711 C C . LEU A 1 93 ? -5.174 0.152 -6.513 1.00 96.25 93 LEU A C 1
ATOM 713 O O . LEU A 1 93 ? -5.685 -0.444 -5.568 1.00 96.25 93 LEU A O 1
ATOM 717 N N . TRP A 1 94 ? -5.541 -0.086 -7.776 1.00 95.81 94 TRP A N 1
ATOM 718 C CA . TRP A 1 94 ? -6.624 -1.012 -8.124 1.00 95.81 94 TRP A CA 1
ATOM 719 C C . TRP A 1 94 ? -6.382 -2.428 -7.566 1.00 95.81 94 TRP A C 1
ATOM 721 O O . TRP A 1 94 ? -7.306 -3.061 -7.050 1.00 95.81 94 TRP A O 1
ATOM 731 N N . ARG A 1 95 ? -5.137 -2.923 -7.638 1.00 96.00 95 ARG A N 1
ATOM 732 C CA . ARG A 1 95 ? -4.759 -4.258 -7.160 1.00 96.00 95 ARG A CA 1
ATOM 733 C C . ARG A 1 95 ? -4.691 -4.277 -5.641 1.00 96.00 95 ARG A C 1
ATOM 735 O O . ARG A 1 95 ? -5.233 -5.197 -5.039 1.00 96.00 95 ARG A O 1
ATOM 742 N N . ALA A 1 96 ? -4.087 -3.252 -5.036 1.00 97.56 96 ALA A N 1
ATOM 743 C CA . ALA A 1 96 ? -4.033 -3.108 -3.583 1.00 97.56 96 ALA A CA 1
ATOM 744 C C . ALA A 1 96 ? -5.441 -3.142 -2.963 1.00 97.56 96 ALA A C 1
ATOM 746 O O . ALA A 1 96 ? -5.691 -3.913 -2.038 1.00 97.56 96 ALA A O 1
ATOM 747 N N . LEU A 1 97 ? -6.392 -2.398 -3.538 1.00 98.31 97 LEU A N 1
ATOM 748 C CA . LEU A 1 97 ? -7.784 -2.385 -3.086 1.00 98.31 97 LEU A CA 1
ATOM 749 C C . LEU A 1 97 ? -8.486 -3.726 -3.297 1.00 98.31 97 LEU A C 1
ATOM 751 O O . LEU A 1 97 ? -9.131 -4.228 -2.377 1.00 98.31 97 LEU A O 1
ATOM 755 N N . ARG A 1 98 ? -8.351 -4.334 -4.484 1.00 97.25 98 ARG A N 1
ATOM 756 C CA . ARG A 1 98 ? -8.920 -5.662 -4.763 1.00 97.25 98 ARG A CA 1
ATOM 757 C C . ARG A 1 98 ? -8.473 -6.682 -3.716 1.00 97.25 98 ARG A C 1
ATOM 759 O O . ARG A 1 98 ? -9.302 -7.429 -3.192 1.00 97.25 98 ARG A O 1
ATOM 766 N N . ASP A 1 99 ? -7.179 -6.701 -3.423 1.00 97.94 99 ASP A N 1
ATOM 767 C CA . ASP A 1 99 ? -6.565 -7.685 -2.542 1.00 97.94 99 ASP A CA 1
ATOM 768 C C . ASP A 1 99 ? -6.898 -7.413 -1.063 1.00 97.94 99 ASP A C 1
ATOM 770 O O . ASP A 1 99 ? -7.215 -8.355 -0.337 1.00 97.94 99 ASP A O 1
ATOM 774 N N . ILE A 1 100 ? -6.938 -6.146 -0.625 1.00 98.38 100 ILE A N 1
ATOM 775 C CA . ILE A 1 100 ? -7.413 -5.755 0.718 1.00 98.38 100 ILE A CA 1
ATOM 776 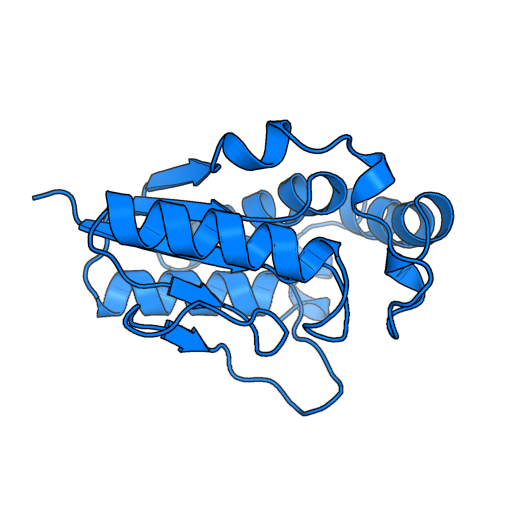C C . ILE A 1 100 ? -8.878 -6.131 0.918 1.00 98.38 100 ILE A C 1
ATOM 778 O O . ILE A 1 100 ? -9.214 -6.777 1.910 1.00 98.38 100 ILE A O 1
ATOM 782 N N . HIS A 1 101 ? -9.758 -5.809 -0.031 1.00 98.31 101 HIS A N 1
ATOM 783 C CA . HIS A 1 101 ? -11.165 -6.191 0.077 1.00 98.31 101 HIS A CA 1
ATOM 784 C C . HIS A 1 101 ? -11.345 -7.707 0.104 1.00 98.31 101 HIS A C 1
ATOM 786 O O . HIS A 1 101 ? -12.207 -8.208 0.828 1.00 98.31 101 HIS A O 1
ATOM 792 N N . GLN A 1 102 ? -10.535 -8.456 -0.653 1.00 97.56 102 GLN A N 1
ATOM 793 C CA . GLN A 1 102 ? -10.529 -9.906 -0.528 1.00 97.56 102 GLN A CA 1
ATOM 794 C C . GLN A 1 102 ? -10.087 -10.341 0.871 1.00 97.56 102 GLN A C 1
ATOM 796 O O . GLN A 1 102 ? -10.762 -11.177 1.463 1.00 97.56 102 GLN A O 1
ATOM 801 N N . ALA A 1 103 ? -8.988 -9.803 1.396 1.00 98.06 103 ALA A N 1
ATOM 802 C CA . ALA A 1 103 ? -8.479 -10.166 2.713 1.00 98.06 103 ALA A CA 1
ATOM 803 C C . ALA A 1 103 ? -9.506 -9.885 3.825 1.00 98.06 103 ALA A C 1
ATOM 805 O O . ALA A 1 103 ? -9.710 -10.731 4.694 1.00 98.06 103 ALA A O 1
ATOM 806 N N . VAL A 1 104 ? -10.221 -8.755 3.753 1.00 98.25 104 VAL A N 1
ATOM 807 C CA . VAL A 1 104 ? -11.322 -8.422 4.674 1.00 98.25 104 VAL A CA 1
ATOM 808 C C . VAL A 1 104 ? -12.442 -9.461 4.591 1.00 98.25 104 VAL A C 1
ATOM 810 O O . VAL A 1 104 ? -12.884 -9.961 5.626 1.00 98.25 104 VAL A O 1
ATOM 813 N N . ARG A 1 105 ? -12.869 -9.838 3.373 1.00 97.81 105 ARG A N 1
ATOM 814 C CA . ARG A 1 105 ? -13.886 -10.886 3.170 1.00 97.81 105 ARG A CA 1
ATOM 815 C C . ARG A 1 105 ? -13.434 -12.244 3.703 1.00 97.81 105 ARG A C 1
ATOM 817 O O . ARG A 1 105 ? -14.219 -12.920 4.355 1.00 97.81 105 ARG A O 1
ATOM 824 N N . GLU A 1 106 ? -12.190 -12.639 3.433 1.00 97.06 106 GLU A N 1
ATOM 825 C CA . GLU A 1 106 ? -11.618 -13.912 3.893 1.00 97.06 106 GLU A CA 1
ATOM 826 C C . GLU A 1 106 ? -11.563 -13.998 5.420 1.00 97.06 106 GLU A C 1
ATOM 828 O O . GLU A 1 106 ? -11.803 -15.066 5.976 1.00 97.06 106 GLU A O 1
ATOM 833 N N . ALA A 1 107 ? -11.280 -12.881 6.091 1.00 97.44 107 ALA A N 1
ATOM 834 C CA . ALA A 1 107 ? -11.217 -12.814 7.546 1.00 97.44 107 ALA A CA 1
ATOM 835 C C . ALA A 1 107 ? -12.584 -12.595 8.223 1.00 97.44 107 ALA A C 1
ATOM 837 O O . ALA A 1 107 ? -12.664 -12.659 9.447 1.00 97.44 107 ALA A O 1
ATOM 838 N N . GLY A 1 108 ? -13.644 -12.286 7.465 1.00 97.38 108 GLY A N 1
ATOM 839 C CA . GLY A 1 108 ? -14.936 -11.879 8.032 1.00 97.38 108 GLY A CA 1
ATOM 840 C C . GLY A 1 108 ? -14.857 -10.592 8.867 1.00 97.38 108 GLY A C 1
ATOM 841 O O . GLY A 1 108 ? -15.651 -10.403 9.789 1.00 97.38 108 GLY A O 1
ATOM 842 N N . ALA A 1 109 ? -13.882 -9.723 8.582 1.00 96.31 109 ALA A N 1
ATOM 843 C CA . ALA A 1 109 ? -13.603 -8.534 9.379 1.00 96.31 109 ALA A CA 1
ATOM 844 C C . ALA A 1 109 ? -14.574 -7.384 9.058 1.00 96.31 109 ALA A C 1
ATOM 846 O O . ALA A 1 109 ? -15.017 -7.220 7.922 1.00 96.31 109 ALA A O 1
ATOM 847 N N . ARG A 1 110 ? -14.873 -6.546 10.058 1.00 94.94 110 ARG A N 1
ATOM 848 C CA . ARG A 1 110 ? -15.676 -5.320 9.901 1.00 94.94 110 ARG A CA 1
ATOM 849 C C . ARG A 1 110 ? -14.764 -4.098 9.878 1.00 94.94 110 ARG A C 1
ATOM 851 O O . ARG A 1 110 ? -14.717 -3.338 10.839 1.00 94.94 110 ARG A O 1
ATOM 858 N N . VAL A 1 111 ? -14.010 -3.972 8.791 1.00 97.12 111 VAL A N 1
ATOM 859 C CA . VAL A 1 111 ? -13.035 -2.898 8.585 1.00 97.12 111 VAL A CA 1
ATOM 860 C C . VAL A 1 111 ? -13.419 -2.110 7.340 1.00 97.12 111 VAL A C 1
ATOM 862 O O . VAL A 1 111 ? -13.567 -2.682 6.259 1.00 97.12 111 VAL A O 1
ATOM 865 N N . GLU A 1 112 ? -13.591 -0.803 7.497 1.00 98.06 112 GLU A N 1
ATOM 866 C CA . GLU A 1 112 ? -13.846 0.128 6.400 1.00 98.06 112 GLU A CA 1
ATOM 867 C C . GLU A 1 112 ? -12.531 0.499 5.708 1.00 98.06 112 GLU A C 1
ATOM 869 O O . GLU A 1 112 ? -11.509 0.702 6.362 1.00 98.06 112 GLU A O 1
ATOM 874 N N . ILE A 1 113 ? -12.551 0.578 4.377 1.00 98.50 113 ILE A N 1
ATOM 875 C CA . ILE A 1 113 ? -11.360 0.841 3.566 1.00 98.50 113 ILE A CA 1
ATOM 876 C C . ILE A 1 113 ? -11.490 2.216 2.920 1.00 98.50 113 ILE A C 1
ATOM 878 O O . ILE A 1 113 ? -12.461 2.484 2.212 1.00 98.50 113 ILE A O 1
ATOM 882 N N . TYR A 1 114 ? -10.484 3.057 3.132 1.00 98.44 114 TYR A N 1
ATOM 883 C CA . TYR A 1 114 ? -10.377 4.402 2.581 1.00 98.44 114 TYR A CA 1
ATOM 884 C C . TYR A 1 114 ? -9.090 4.538 1.773 1.00 98.44 114 TYR A C 1
ATOM 886 O O . TYR A 1 114 ? -8.112 3.840 2.020 1.00 98.44 114 TYR A O 1
ATOM 894 N N . VAL A 1 115 ? -9.073 5.454 0.809 1.00 98.44 115 VAL A N 1
ATOM 895 C CA . VAL A 1 115 ? -7.874 5.791 0.031 1.00 98.44 115 VAL A CA 1
ATOM 896 C C . VAL A 1 115 ? -7.401 7.178 0.441 1.00 98.44 115 VAL A C 1
ATOM 898 O O . VAL A 1 115 ? -8.203 8.115 0.492 1.00 98.44 115 VAL A O 1
ATOM 901 N N . CYS A 1 116 ? -6.105 7.326 0.710 1.00 98.00 116 CYS A N 1
ATOM 902 C CA . CYS A 1 116 ? -5.505 8.639 0.938 1.00 98.00 116 CYS A CA 1
ATOM 903 C C . CYS A 1 116 ? -5.554 9.462 -0.352 1.00 98.00 116 CYS A C 1
ATOM 905 O O . CYS A 1 116 ? -4.950 9.085 -1.352 1.00 98.00 116 CYS A O 1
ATOM 907 N N . LYS A 1 117 ? -6.273 10.590 -0.345 1.00 96.31 117 LYS A N 1
ATOM 908 C CA . LYS A 1 117 ? -6.465 11.442 -1.534 1.00 96.31 117 LYS A CA 1
ATOM 909 C C . LYS A 1 117 ? -5.180 12.134 -1.981 1.00 96.31 117 LYS A C 1
ATOM 911 O O . LYS A 1 117 ? -5.090 12.580 -3.115 1.00 96.31 117 LYS A O 1
ATOM 916 N N . GLU A 1 118 ? -4.189 12.227 -1.104 1.00 96.62 118 GLU A N 1
ATOM 917 C CA . GLU A 1 118 ? -2.886 12.832 -1.361 1.00 96.62 118 GLU A CA 1
ATOM 918 C C . GLU A 1 118 ? -2.126 12.115 -2.485 1.00 96.62 118 GLU A C 1
ATOM 920 O O . GLU A 1 118 ? -1.329 12.749 -3.170 1.00 96.62 118 GLU A O 1
ATOM 925 N N . ILE A 1 119 ? -2.445 10.842 -2.767 1.00 95.56 119 ILE A N 1
ATOM 926 C CA . ILE A 1 119 ? -1.913 10.146 -3.948 1.00 95.56 119 ILE A CA 1
ATOM 927 C C . ILE A 1 119 ? -2.264 10.880 -5.249 1.00 95.56 119 ILE A C 1
ATOM 929 O O . ILE A 1 119 ? -1.530 10.767 -6.228 1.00 95.56 119 ILE A O 1
ATOM 933 N N . GLU A 1 120 ? -3.364 11.647 -5.270 1.00 94.50 120 GLU A N 1
ATOM 934 C CA . GLU A 1 120 ? -3.830 12.368 -6.453 1.00 94.50 120 GLU A CA 1
ATOM 935 C C . GLU A 1 120 ? -2.921 13.520 -6.875 1.00 94.50 120 GLU A C 1
ATOM 937 O O . GLU A 1 120 ? -2.957 13.914 -8.040 1.00 94.50 120 GLU A O 1
ATOM 942 N N . GLN A 1 121 ? -2.068 14.000 -5.967 1.00 95.31 121 GLN A N 1
ATOM 943 C CA . GLN A 1 121 ? -1.119 15.088 -6.219 1.00 95.31 121 GLN A CA 1
ATOM 944 C C . GLN A 1 121 ? -0.056 14.711 -7.258 1.00 95.31 121 GLN A C 1
ATOM 946 O O . GLN A 1 121 ? 0.513 15.588 -7.906 1.00 95.31 121 GLN A O 1
ATOM 951 N N . TYR A 1 122 ? 0.178 13.412 -7.451 1.00 93.94 122 TYR A N 1
ATOM 952 C CA . TYR A 1 122 ? 1.182 12.890 -8.367 1.00 93.94 122 TYR A CA 1
ATOM 953 C C . TYR A 1 122 ? 0.522 12.360 -9.652 1.00 93.94 122 TYR A C 1
ATOM 955 O O . TYR A 1 122 ? -0.418 11.554 -9.574 1.00 93.94 122 TYR A O 1
ATOM 963 N N . PRO A 1 123 ? 0.973 12.783 -10.848 1.00 93.44 123 PRO A N 1
ATOM 964 C CA . PRO A 1 123 ? 0.546 12.192 -12.117 1.00 93.44 123 PRO A CA 1
ATOM 965 C C . PRO A 1 123 ? 0.773 10.673 -12.156 1.00 93.44 123 PRO A C 1
ATOM 967 O O . PRO A 1 123 ? 1.685 10.155 -11.522 1.00 93.44 123 PRO A O 1
ATOM 970 N N . GLU A 1 124 ? -0.040 9.926 -12.907 1.00 92.12 124 GLU A N 1
ATOM 971 C CA . GLU A 1 124 ? 0.073 8.456 -12.924 1.00 92.12 124 GLU A CA 1
ATOM 972 C C . GLU A 1 124 ? 1.446 7.969 -13.421 1.00 92.12 124 GLU A C 1
ATOM 974 O O . GLU A 1 124 ? 2.020 7.044 -12.847 1.00 92.12 124 GLU A O 1
ATOM 979 N N . ASP A 1 125 ? 2.012 8.626 -14.433 1.00 93.31 125 ASP A N 1
ATOM 980 C CA . ASP A 1 125 ? 3.297 8.221 -15.005 1.00 93.31 125 ASP A CA 1
ATOM 981 C C . ASP A 1 125 ? 4.506 8.580 -14.126 1.00 93.31 125 ASP A C 1
ATOM 983 O O . ASP A 1 125 ? 5.563 7.970 -14.275 1.00 93.31 125 ASP A O 1
ATOM 987 N N . SER A 1 126 ? 4.367 9.509 -13.169 1.00 93.62 126 SER A N 1
ATOM 988 C CA . SER A 1 126 ? 5.477 9.887 -12.279 1.00 93.62 126 SER A CA 1
ATOM 989 C C . SER A 1 126 ? 5.769 8.841 -11.202 1.00 93.62 126 SER A C 1
ATOM 991 O O . SER A 1 126 ? 6.764 8.954 -10.492 1.00 93.62 126 SER A O 1
ATOM 993 N N . TRP A 1 127 ? 4.913 7.827 -11.059 1.00 95.75 127 TRP A N 1
ATOM 994 C CA . TRP A 1 127 ? 5.142 6.719 -10.134 1.00 95.75 127 TRP A CA 1
ATOM 995 C C . TRP A 1 127 ? 6.169 5.710 -10.664 1.00 95.75 127 TRP A C 1
ATOM 997 O O . TRP A 1 127 ? 6.775 4.989 -9.874 1.00 95.75 127 TRP A O 1
ATOM 1007 N N . PHE A 1 128 ? 6.386 5.635 -11.981 1.00 96.06 128 PHE A N 1
ATOM 1008 C CA . PHE A 1 128 ? 7.377 4.727 -12.564 1.00 96.06 128 PHE A CA 1
ATOM 1009 C C . PHE A 1 128 ? 8.794 5.267 -12.377 1.00 96.06 128 PHE A C 1
ATOM 1011 O O . PHE A 1 128 ? 9.057 6.444 -12.610 1.00 96.06 128 PHE A O 1
ATOM 1018 N N . CYS A 1 129 ? 9.722 4.395 -11.980 1.00 92.56 129 CYS A N 1
ATOM 1019 C CA . CYS A 1 129 ? 11.085 4.793 -11.640 1.00 92.56 129 CYS A CA 1
ATOM 1020 C C . CYS A 1 129 ? 12.112 3.903 -12.357 1.00 92.56 129 CYS A C 1
ATOM 1022 O O . CYS A 1 129 ? 12.243 2.728 -11.992 1.00 92.56 129 CYS A O 1
ATOM 1024 N N . PRO A 1 130 ? 12.855 4.432 -13.351 1.00 92.81 130 PRO A N 1
ATOM 1025 C CA . PRO A 1 130 ? 13.892 3.685 -14.067 1.00 92.81 130 PRO A CA 1
ATOM 1026 C C . PRO A 1 130 ? 14.971 3.087 -13.156 1.00 92.81 130 PRO A C 1
ATOM 1028 O O . PRO A 1 130 ? 15.498 2.017 -13.463 1.00 92.81 130 PRO A O 1
ATOM 1031 N N . ASP A 1 131 ? 15.234 3.731 -12.018 1.00 90.62 131 ASP A N 1
ATOM 1032 C CA . ASP A 1 131 ? 16.247 3.317 -11.043 1.00 90.62 131 ASP A CA 1
ATOM 1033 C C . ASP A 1 131 ? 15.794 2.154 -10.153 1.00 90.62 131 ASP A C 1
ATOM 1035 O O . ASP A 1 131 ? 16.585 1.618 -9.377 1.00 90.62 131 ASP A O 1
ATOM 1039 N N . SER A 1 132 ? 14.533 1.715 -10.257 1.00 91.31 132 SER A N 1
ATOM 1040 C CA . SER A 1 132 ? 14.075 0.592 -9.449 1.00 91.31 132 SER A CA 1
ATOM 1041 C C . SER A 1 132 ? 14.811 -0.698 -9.814 1.00 91.31 132 SER A C 1
ATOM 1043 O O . SER A 1 132 ? 14.961 -1.037 -10.987 1.00 91.31 132 SER A O 1
ATOM 1045 N N . ALA A 1 133 ? 15.203 -1.496 -8.824 1.00 90.94 133 ALA A N 1
ATOM 1046 C CA . ALA A 1 133 ? 15.717 -2.847 -9.048 1.00 90.94 133 ALA A CA 1
ATOM 1047 C C . ALA A 1 133 ? 14.646 -3.796 -9.631 1.00 90.94 133 ALA A C 1
ATOM 1049 O O . ALA A 1 133 ? 14.979 -4.817 -10.229 1.00 90.94 133 ALA A O 1
ATOM 1050 N N . GLN A 1 134 ? 13.358 -3.453 -9.510 1.00 89.31 134 GLN A N 1
ATOM 1051 C CA . GLN A 1 134 ? 12.262 -4.218 -10.098 1.00 89.31 134 GLN A CA 1
ATOM 1052 C C . GLN A 1 134 ? 11.940 -3.721 -11.513 1.00 89.31 134 GLN A C 1
ATOM 1054 O O . GLN A 1 134 ? 11.280 -2.702 -11.696 1.00 89.31 134 GLN A O 1
ATOM 1059 N N . GLU A 1 135 ? 12.331 -4.486 -12.535 1.00 90.19 135 GLU A N 1
ATOM 1060 C CA . GLU A 1 135 ? 12.155 -4.102 -13.948 1.00 90.19 135 GLU A CA 1
ATOM 1061 C C . GLU A 1 135 ? 10.706 -3.717 -14.300 1.00 90.19 135 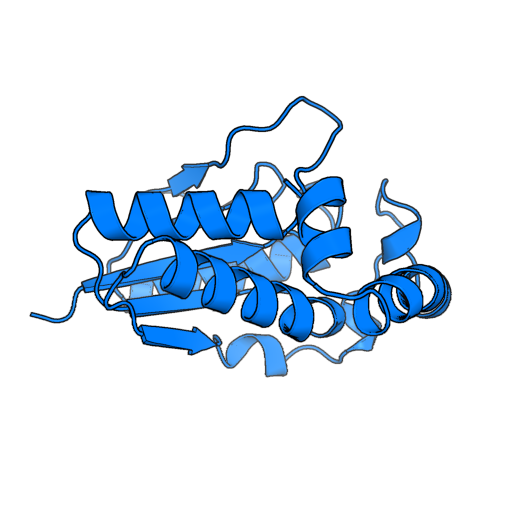GLU A C 1
ATOM 1063 O O . GLU A 1 135 ? 10.462 -2.729 -14.995 1.00 90.19 135 GLU A O 1
ATOM 1068 N N . ARG A 1 136 ? 9.730 -4.450 -13.750 1.00 90.12 136 ARG A N 1
ATOM 1069 C CA . ARG A 1 136 ? 8.293 -4.242 -13.992 1.00 90.12 136 ARG A CA 1
ATOM 1070 C C . ARG A 1 136 ? 7.776 -2.848 -13.620 1.00 90.12 136 ARG A C 1
ATOM 1072 O O . ARG A 1 136 ? 6.739 -2.459 -14.139 1.00 90.12 136 ARG A O 1
ATOM 1079 N N . VAL A 1 137 ? 8.449 -2.107 -12.733 1.00 92.62 137 VAL A N 1
ATOM 1080 C CA . VAL A 1 137 ? 8.010 -0.761 -12.304 1.00 92.62 137 VAL A CA 1
ATOM 1081 C C . VAL A 1 137 ? 8.846 0.372 -12.897 1.00 92.62 137 VAL A C 1
ATOM 1083 O O . VAL A 1 137 ? 8.593 1.542 -12.615 1.00 92.62 137 VAL A O 1
ATOM 1086 N N . ARG A 1 138 ? 9.816 0.046 -13.762 1.00 94.50 138 ARG A N 1
ATOM 1087 C CA . ARG A 1 138 ? 10.658 1.045 -14.434 1.00 94.50 138 ARG A CA 1
ATOM 1088 C C . ARG A 1 138 ? 9.919 1.861 -15.483 1.00 94.50 138 ARG A C 1
ATOM 1090 O O . ARG A 1 138 ? 10.351 2.954 -15.825 1.00 94.50 138 ARG A O 1
ATOM 1097 N N . SER A 1 139 ? 8.832 1.324 -16.034 1.00 95.19 139 SER A N 1
ATOM 1098 C CA . SER A 1 139 ? 8.026 2.008 -17.043 1.00 95.19 139 SER A CA 1
ATOM 1099 C C . SER A 1 139 ? 6.589 1.496 -17.070 1.00 95.19 139 SER A C 1
ATOM 1101 O O . SER A 1 139 ? 6.330 0.323 -16.788 1.00 95.19 139 SER A O 1
ATOM 1103 N N . ARG A 1 140 ? 5.676 2.354 -17.535 1.00 95.44 140 ARG A N 1
ATOM 1104 C CA . ARG A 1 140 ? 4.277 2.026 -17.846 1.00 95.44 140 ARG A CA 1
ATOM 1105 C C . ARG A 1 140 ? 4.137 0.764 -18.694 1.00 95.44 140 ARG A C 1
ATOM 1107 O O . ARG A 1 140 ? 3.352 -0.120 -18.371 1.00 95.44 140 ARG A O 1
ATOM 1114 N N . LYS A 1 141 ? 4.936 0.651 -19.761 1.00 94.81 141 LYS A N 1
ATOM 1115 C CA . LYS A 1 141 ? 4.882 -0.481 -20.698 1.00 94.81 141 LYS A CA 1
ATOM 1116 C C . LYS A 1 141 ? 5.245 -1.805 -20.024 1.00 94.81 141 LYS A C 1
ATOM 1118 O O . LYS A 1 141 ? 4.576 -2.812 -20.254 1.00 94.81 141 LYS A O 1
ATOM 1123 N N . ALA A 1 142 ? 6.309 -1.813 -19.217 1.00 93.75 142 ALA A N 1
ATOM 1124 C CA . ALA A 1 142 ? 6.723 -3.003 -18.476 1.00 93.75 142 ALA A CA 1
ATOM 1125 C C . ALA A 1 142 ? 5.655 -3.411 -17.451 1.00 93.75 142 ALA A C 1
ATOM 1127 O O . ALA A 1 142 ? 5.302 -4.588 -17.360 1.00 93.75 142 ALA A O 1
ATOM 1128 N N . TRP A 1 143 ? 5.087 -2.424 -16.759 1.00 95.00 143 TRP A N 1
ATOM 1129 C CA . TRP A 1 143 ? 4.007 -2.611 -15.800 1.00 95.00 143 TRP A CA 1
ATOM 1130 C C . TRP A 1 143 ? 2.754 -3.205 -16.450 1.00 95.00 143 TRP A C 1
ATOM 1132 O O . TRP A 1 143 ? 2.255 -4.237 -16.005 1.00 95.00 143 TRP A O 1
ATOM 1142 N N . ASP A 1 144 ? 2.288 -2.629 -17.560 1.00 94.31 144 ASP A N 1
ATOM 1143 C CA . ASP A 1 144 ? 1.071 -3.066 -18.254 1.00 94.31 144 ASP A CA 1
ATOM 1144 C C . ASP A 1 144 ? 1.144 -4.495 -18.761 1.00 94.31 144 ASP A C 1
ATOM 1146 O O . ASP A 1 144 ? 0.155 -5.227 -18.687 1.00 94.31 144 ASP A O 1
ATOM 1150 N N . LYS A 1 145 ? 2.317 -4.926 -19.234 1.00 92.88 145 LYS A N 1
ATOM 1151 C CA . LYS A 1 145 ? 2.525 -6.310 -19.667 1.00 92.88 145 LYS A CA 1
ATOM 1152 C C . LYS A 1 145 ? 2.151 -7.298 -18.558 1.00 92.88 145 LYS A C 1
ATOM 1154 O O . LYS A 1 145 ? 1.513 -8.310 -18.838 1.00 92.88 145 LYS A O 1
ATOM 1159 N N . GLN A 1 146 ? 2.524 -7.004 -17.314 1.00 89.19 146 GLN A N 1
ATOM 1160 C CA . GLN A 1 146 ? 2.213 -7.852 -16.168 1.00 89.19 146 GLN A CA 1
ATOM 1161 C C . GLN A 1 146 ? 0.804 -7.598 -15.623 1.00 89.19 146 GLN A C 1
ATOM 1163 O O . GLN A 1 146 ? 0.064 -8.550 -15.370 1.00 89.19 146 GLN A O 1
ATOM 1168 N N . GLU A 1 147 ? 0.401 -6.338 -15.460 1.00 92.00 147 GLU A N 1
ATOM 1169 C CA . GLU A 1 147 ? -0.904 -6.016 -14.882 1.00 92.00 147 GLU A CA 1
ATOM 1170 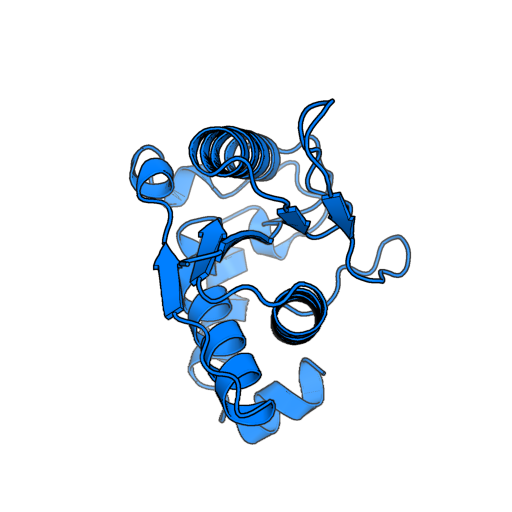C C . GLU A 1 147 ? -2.061 -6.515 -15.738 1.00 92.00 147 GLU A C 1
ATOM 1172 O O . GLU A 1 147 ? -3.059 -6.971 -15.187 1.00 92.00 147 GLU A O 1
ATOM 1177 N N . ASN A 1 148 ? -1.942 -6.487 -17.066 1.00 92.25 148 ASN A N 1
ATOM 1178 C CA . ASN A 1 148 ? -2.994 -6.994 -17.944 1.00 92.25 148 ASN A CA 1
ATOM 1179 C C . ASN A 1 148 ? -3.224 -8.497 -17.738 1.00 92.25 148 ASN A C 1
ATOM 1181 O O . ASN A 1 148 ? -4.370 -8.941 -17.707 1.00 92.25 148 ASN A O 1
ATOM 1185 N N . ILE A 1 149 ? -2.159 -9.270 -17.492 1.00 91.56 149 ILE A N 1
ATOM 1186 C CA . ILE A 1 149 ? -2.276 -10.688 -17.123 1.00 91.56 149 ILE A CA 1
ATOM 1187 C C . ILE A 1 149 ? -3.024 -10.818 -15.790 1.00 91.56 149 ILE A C 1
ATOM 1189 O O . ILE A 1 149 ? -3.966 -11.597 -15.678 1.00 91.56 149 ILE A O 1
ATOM 1193 N N . LEU A 1 150 ? -2.648 -10.027 -14.781 1.00 91.12 150 LEU A N 1
ATOM 1194 C CA . LEU A 1 150 ? -3.236 -10.100 -13.438 1.00 91.12 150 LEU A CA 1
ATOM 1195 C C . LEU A 1 150 ? -4.679 -9.582 -13.351 1.00 91.12 150 LEU A C 1
ATOM 1197 O O . LEU A 1 150 ? -5.413 -9.998 -12.452 1.00 91.12 150 LEU A O 1
ATOM 1201 N N . LYS A 1 151 ? -5.079 -8.672 -14.244 1.00 90.38 151 LYS A N 1
ATOM 1202 C CA . LYS A 1 151 ? -6.456 -8.171 -14.372 1.00 90.38 151 LYS A CA 1
ATOM 1203 C C . LYS A 1 151 ? -7.384 -9.221 -14.975 1.00 90.38 151 LYS A C 1
ATOM 1205 O O . LYS A 1 151 ? -8.521 -9.343 -14.534 1.00 90.38 151 LYS A O 1
ATOM 1210 N N . LEU A 1 152 ? -6.897 -9.964 -15.968 1.00 91.50 152 LEU A N 1
ATOM 1211 C CA . LEU A 1 152 ? -7.680 -10.972 -16.689 1.00 91.50 152 LEU A CA 1
ATOM 1212 C C . LEU A 1 152 ? -7.666 -12.344 -16.003 1.00 91.50 152 LEU A C 1
ATOM 1214 O O . LEU A 1 152 ? -8.541 -13.171 -16.252 1.00 91.50 152 LEU A O 1
ATOM 1218 N N . MET A 1 153 ? -6.682 -12.600 -15.140 1.00 93.19 153 MET A N 1
ATOM 1219 C CA . MET A 1 153 ? -6.565 -13.861 -14.417 1.00 93.19 153 MET A CA 1
ATOM 1220 C C . MET A 1 153 ? -7.748 -14.062 -13.454 1.00 93.19 153 MET A C 1
ATOM 1222 O O . MET A 1 153 ? -7.985 -13.212 -12.590 1.00 93.19 153 MET A O 1
ATOM 1226 N N . PRO A 1 154 ? -8.453 -15.210 -13.514 1.00 93.75 154 PRO A N 1
ATOM 1227 C CA . PRO A 1 154 ? -9.483 -15.534 -12.539 1.00 93.75 154 PRO A CA 1
ATOM 1228 C C . PRO A 1 154 ? -8.934 -15.495 -11.112 1.00 93.75 154 PRO A C 1
ATOM 1230 O O . PRO A 1 154 ? -7.854 -16.025 -10.833 1.00 93.75 154 PRO A O 1
ATOM 1233 N N . PHE A 1 155 ? -9.695 -14.911 -10.183 1.00 91.69 155 PHE A N 1
ATOM 1234 C CA . PHE A 1 155 ? -9.177 -14.624 -8.845 1.00 91.69 155 PHE A CA 1
ATOM 1235 C C . PHE A 1 155 ? -8.711 -15.877 -8.085 1.00 91.69 155 PHE A C 1
ATOM 1237 O O . PHE A 1 155 ? -7.732 -15.821 -7.349 1.00 91.69 155 PHE A O 1
ATOM 1244 N N . PHE A 1 156 ? -9.353 -17.033 -8.284 1.00 92.12 156 PHE A N 1
ATOM 1245 C CA . PHE A 1 156 ? -8.925 -18.285 -7.646 1.00 92.12 156 PHE A CA 1
ATOM 1246 C C . PHE A 1 156 ? -7.545 -18.765 -8.132 1.00 92.12 156 PHE A C 1
ATOM 1248 O O . PHE A 1 156 ? -6.809 -19.370 -7.355 1.00 92.12 156 PHE A O 1
ATOM 1255 N N . VAL A 1 157 ? -7.178 -18.476 -9.387 1.00 92.06 157 VAL A N 1
ATOM 1256 C CA . VAL A 1 157 ? -5.837 -18.747 -9.930 1.00 92.06 157 VAL A CA 1
ATOM 1257 C C . VAL A 1 157 ? -4.851 -17.731 -9.367 1.00 92.06 157 VAL A C 1
ATOM 1259 O O . VAL A 1 157 ? -3.824 -18.128 -8.821 1.00 92.06 157 VAL A O 1
ATOM 1262 N N . TYR A 1 158 ? -5.209 -16.441 -9.403 1.00 92.06 158 TYR A N 1
ATOM 1263 C CA . TYR A 1 158 ? -4.408 -15.360 -8.821 1.00 92.06 158 TYR A CA 1
ATOM 1264 C C . TYR A 1 158 ? -4.062 -15.640 -7.356 1.00 92.06 158 TYR A C 1
ATOM 1266 O O . TYR A 1 158 ? -2.906 -15.564 -6.953 1.00 92.06 158 TYR A O 1
ATOM 1274 N N . LYS A 1 159 ? -5.056 -16.050 -6.565 1.00 91.00 159 LYS A N 1
ATOM 1275 C CA . LYS A 1 159 ? -4.879 -16.393 -5.158 1.00 91.00 159 LYS A CA 1
ATOM 1276 C C . LYS A 1 159 ? -3.832 -17.488 -4.969 1.00 91.00 159 LYS A C 1
ATOM 1278 O O . LYS A 1 159 ? -3.073 -17.392 -4.020 1.00 91.00 159 LYS A O 1
ATOM 1283 N N . ARG A 1 160 ? -3.749 -18.501 -5.835 1.00 88.81 160 ARG A N 1
ATOM 1284 C CA . ARG A 1 160 ? -2.741 -19.572 -5.700 1.00 88.81 160 ARG A CA 1
ATOM 1285 C C . ARG A 1 160 ? -1.317 -19.091 -5.966 1.00 88.81 160 ARG A C 1
ATOM 1287 O O . ARG A 1 160 ? -0.405 -19.604 -5.339 1.00 88.81 160 ARG A O 1
ATOM 1294 N N . VAL A 1 161 ? -1.134 -18.131 -6.873 1.00 85.62 161 VAL A N 1
ATOM 1295 C CA . VAL A 1 161 ? 0.198 -17.605 -7.228 1.00 85.62 161 VAL A CA 1
ATOM 1296 C C . VAL A 1 161 ? 0.645 -16.436 -6.348 1.00 85.62 161 VAL A C 1
ATOM 1298 O O . VAL A 1 161 ? 1.833 -16.155 -6.272 1.00 85.62 161 VAL A O 1
ATOM 1301 N N . ALA A 1 162 ? -0.297 -15.741 -5.704 1.00 82.69 162 ALA A N 1
ATOM 1302 C CA . ALA A 1 162 ? -0.047 -14.565 -4.872 1.00 82.69 162 ALA A CA 1
ATOM 1303 C C . ALA A 1 162 ? -0.241 -14.818 -3.362 1.00 82.69 162 ALA A C 1
ATOM 1305 O O . ALA A 1 162 ? -0.323 -13.852 -2.600 1.00 82.69 162 ALA A O 1
ATOM 1306 N N . SER A 1 163 ? -0.389 -16.081 -2.937 1.00 72.31 163 SER A N 1
ATOM 1307 C CA . SER A 1 163 ? -0.471 -16.457 -1.513 1.00 72.31 163 SER A CA 1
ATOM 1308 C C . SER A 1 163 ? 0.898 -16.719 -0.915 1.00 72.31 163 SER A C 1
ATOM 1310 O O . SER A 1 163 ? 1.744 -17.284 -1.634 1.00 72.31 163 SER A O 1
#

pLDDT: mean 93.99, std 6.27, range [58.62, 98.75]

Sequence (163 aa):
MKTAGVVAFAFGIPETILANQHIAEIASKKARELNGSIYTQLDIRVEDGIPVEHTEEEPGSPPPTLRIARGAVRWAIRLGLTELWIVAAKPHLWRALRDIHQAVREAGARVEIYVCKEIEQYPEDSWFCPDSAQERVRSRKAWDKQENILKLMPFFVYKRVAS

Radius of gyration: 14.85 Å; chains: 1; bounding box: 32×35×40 Å

Organism: NCBI:txid1802114

Secondary structure (DSSP, 8-state):
---EEEEE---SSSTTSHHHHHHHHHHHHHHHHHT--EEE-TT--PPTTS-EEEPP-BTTBPPPHHHHHHHHHHHHHHHT-SEEEEE--HHHHHHHHHHHHHHHHHHT---EEEE-GGGGGS-GGGG--TT-SSGGGS-HHHHHHHHHHHHHS-HHHHHHH--